Protein AF-X1DSC5-F1 (afdb_monomer)

pLDDT: mean 86.32, std 10.8, range [42.69, 97.5]

Structure (mmCIF, N/CA/C/O backbone):
data_AF-X1DSC5-F1
#
_entry.id   AF-X1DSC5-F1
#
loop_
_atom_site.group_PDB
_atom_site.id
_atom_site.type_symbol
_atom_site.label_atom_id
_atom_site.label_alt_id
_atom_site.label_comp_id
_atom_site.label_asym_id
_atom_site.label_entity_id
_atom_site.label_seq_id
_atom_site.pdbx_PDB_ins_code
_atom_site.Cartn_x
_atom_site.Cartn_y
_atom_site.Cartn_z
_atom_site.occupancy
_atom_site.B_iso_or_equiv
_atom_site.auth_seq_id
_atom_site.auth_comp_id
_atom_site.auth_asym_id
_atom_site.auth_atom_id
_atom_site.pdbx_PDB_model_num
ATOM 1 N N . MET A 1 1 ? 1.543 -7.443 17.596 1.00 45.59 1 MET A N 1
ATOM 2 C CA . MET A 1 1 ? 0.801 -8.147 16.524 1.00 45.59 1 MET A CA 1
ATOM 3 C C . MET A 1 1 ? 0.703 -7.159 15.361 1.00 45.59 1 MET A C 1
ATOM 5 O O . MET A 1 1 ? 0.330 -6.028 15.643 1.00 45.59 1 MET A O 1
ATOM 9 N N . PHE A 1 2 ? 1.184 -7.503 14.155 1.00 55.00 2 PHE A N 1
ATOM 10 C CA . PHE A 1 2 ? 1.630 -6.617 13.044 1.00 55.00 2 PHE A CA 1
ATOM 11 C C . PHE A 1 2 ? 3.029 -5.975 13.064 1.00 55.00 2 PHE A C 1
ATOM 13 O O . PHE A 1 2 ? 3.347 -5.165 12.194 1.00 55.00 2 PHE A O 1
ATOM 20 N N . HIS A 1 3 ? 3.925 -6.372 13.970 1.00 60.03 3 HIS A N 1
ATOM 21 C CA . HIS A 1 3 ? 5.344 -5.978 13.871 1.00 60.03 3 HIS A CA 1
ATOM 22 C C . HIS A 1 3 ? 6.177 -7.006 13.078 1.00 60.03 3 HIS A C 1
ATOM 24 O O . HIS A 1 3 ? 7.040 -6.619 12.291 1.00 60.03 3 HIS A O 1
ATOM 30 N N . ASP A 1 4 ? 5.842 -8.301 13.181 1.00 65.94 4 ASP A N 1
ATOM 31 C CA . ASP A 1 4 ? 6.612 -9.402 12.573 1.00 65.94 4 ASP A CA 1
ATOM 32 C C . ASP A 1 4 ? 5.805 -10.358 11.675 1.00 65.94 4 ASP A C 1
ATOM 34 O O . ASP A 1 4 ? 6.387 -11.077 10.857 1.00 65.94 4 ASP A O 1
ATOM 38 N N . ASP A 1 5 ? 4.475 -10.341 11.765 1.00 73.75 5 ASP A N 1
ATOM 39 C CA . ASP A 1 5 ? 3.559 -11.305 11.131 1.00 73.75 5 ASP A CA 1
ATOM 40 C C . ASP A 1 5 ? 3.072 -10.878 9.727 1.00 73.75 5 ASP A C 1
ATOM 42 O O . ASP A 1 5 ? 2.235 -11.557 9.129 1.00 73.75 5 ASP A O 1
ATOM 46 N N . TYR A 1 6 ? 3.634 -9.810 9.143 1.00 78.50 6 TYR A N 1
ATOM 47 C CA . TYR A 1 6 ? 3.282 -9.317 7.800 1.00 78.50 6 TYR A CA 1
ATOM 48 C C . TYR A 1 6 ? 3.227 -10.410 6.737 1.00 78.50 6 TYR A C 1
ATOM 50 O O . TYR A 1 6 ? 2.324 -10.437 5.899 1.00 78.50 6 TYR A O 1
ATOM 58 N N . SER A 1 7 ? 4.196 -11.325 6.773 1.00 80.12 7 SER A N 1
ATOM 59 C CA . SER A 1 7 ? 4.267 -12.445 5.836 1.00 80.12 7 SER A CA 1
ATOM 60 C C . SER A 1 7 ? 3.033 -13.348 5.917 1.00 80.12 7 SER A C 1
ATOM 62 O O . SER A 1 7 ? 2.615 -13.869 4.885 1.00 80.12 7 SER A O 1
ATOM 64 N N . ALA A 1 8 ? 2.450 -13.508 7.109 1.00 86.00 8 ALA A N 1
ATOM 65 C CA . ALA A 1 8 ? 1.248 -14.301 7.356 1.00 86.00 8 ALA A CA 1
ATOM 66 C C . ALA A 1 8 ? -0.042 -13.512 7.074 1.00 86.00 8 ALA A C 1
ATOM 68 O O . ALA A 1 8 ? -0.991 -14.063 6.516 1.00 86.00 8 ALA A O 1
ATOM 69 N N . ALA A 1 9 ? -0.065 -12.209 7.373 1.00 88.00 9 ALA A N 1
ATOM 70 C CA . ALA A 1 9 ? -1.213 -11.340 7.100 1.00 88.00 9 ALA A CA 1
ATOM 71 C C . ALA A 1 9 ? -1.425 -11.081 5.594 1.00 88.00 9 ALA A C 1
ATOM 73 O O . ALA A 1 9 ? -2.556 -10.963 5.118 1.00 88.00 9 ALA A O 1
ATOM 74 N N . ARG A 1 10 ? -0.345 -11.029 4.807 1.00 88.88 10 ARG A N 1
ATOM 75 C CA . ARG A 1 10 ? -0.395 -10.732 3.366 1.00 88.88 10 ARG A CA 1
ATOM 76 C C . ARG A 1 10 ? -1.236 -11.732 2.545 1.00 88.88 10 ARG A C 1
ATOM 78 O O . ARG A 1 10 ? -2.078 -11.273 1.773 1.00 88.88 10 ARG A O 1
ATOM 85 N N . PRO A 1 11 ? -1.079 -13.067 2.674 1.00 89.75 11 PRO A N 1
ATOM 86 C CA . PRO A 1 11 ? -1.954 -14.030 1.999 1.00 89.75 11 PRO A CA 1
ATOM 87 C C . PRO A 1 11 ? -3.441 -13.854 2.325 1.00 89.75 11 PRO A C 1
ATOM 89 O O . PRO A 1 11 ? -4.284 -14.074 1.456 1.00 89.75 11 PRO A O 1
ATOM 92 N N . ILE A 1 12 ? -3.767 -13.446 3.556 1.00 93.25 12 ILE A N 1
ATOM 93 C CA . ILE A 1 12 ? -5.146 -13.161 3.972 1.00 93.25 12 ILE A CA 1
ATOM 94 C C . ILE A 1 12 ? -5.655 -11.932 3.216 1.00 93.25 12 ILE A C 1
ATOM 96 O O . ILE A 1 12 ? -6.690 -12.015 2.554 1.00 93.25 12 ILE A O 1
ATOM 100 N N . ALA A 1 13 ? -4.883 -10.840 3.212 1.00 93.50 13 ALA A N 1
ATOM 101 C CA . ALA A 1 13 ? -5.219 -9.627 2.468 1.00 93.50 13 ALA A CA 1
ATOM 102 C C . ALA A 1 13 ? -5.481 -9.916 0.980 1.00 93.50 13 ALA A C 1
ATOM 104 O O . ALA A 1 13 ? -6.468 -9.441 0.430 1.00 93.50 13 ALA A O 1
ATOM 105 N N . TYR A 1 14 ? -4.674 -10.762 0.332 1.00 91.19 14 TYR A N 1
ATOM 106 C CA . TYR A 1 14 ? -4.896 -11.147 -1.069 1.00 91.19 14 TYR A CA 1
ATOM 107 C C . TYR A 1 14 ? -6.214 -11.866 -1.303 1.00 91.19 14 TYR A C 1
ATOM 109 O O . TYR A 1 14 ? -6.918 -11.551 -2.263 1.00 91.19 14 TYR A O 1
ATOM 117 N N . LYS A 1 15 ? -6.552 -12.831 -0.442 1.00 93.88 15 LYS A N 1
ATOM 118 C CA . LYS A 1 15 ? -7.815 -13.569 -0.549 1.00 93.88 15 LYS A CA 1
ATOM 119 C C . LYS A 1 15 ? -9.001 -12.621 -0.397 1.00 93.88 15 LYS A C 1
ATOM 121 O O . LYS A 1 15 ? -9.942 -12.709 -1.180 1.00 93.88 15 LYS A O 1
ATOM 126 N N . LEU A 1 16 ? -8.934 -11.705 0.567 1.00 96.25 16 LEU A N 1
ATOM 127 C CA . LEU A 1 16 ? -9.982 -10.715 0.813 1.00 96.25 16 LEU A CA 1
ATOM 128 C C . LEU A 1 16 ? -10.120 -9.729 -0.354 1.00 96.25 16 LEU A C 1
ATOM 130 O O . LEU A 1 16 ? -11.226 -9.529 -0.844 1.00 96.25 16 LEU A O 1
ATOM 134 N N . LEU A 1 17 ? -9.011 -9.182 -0.857 1.00 95.50 17 LEU A N 1
ATOM 135 C CA . LEU A 1 17 ? -9.014 -8.260 -1.998 1.00 95.50 17 LEU A CA 1
ATOM 136 C C . LEU A 1 17 ? -9.519 -8.936 -3.282 1.00 95.50 17 LEU A C 1
ATOM 138 O O . LEU A 1 17 ? -10.318 -8.357 -4.013 1.00 95.50 17 LEU A O 1
ATOM 142 N N . THR A 1 18 ? -9.129 -10.189 -3.530 1.00 94.19 18 THR A N 1
ATOM 143 C CA . THR A 1 18 ? -9.629 -10.964 -4.680 1.00 94.19 18 THR A CA 1
ATOM 144 C C . THR A 1 18 ? -11.140 -11.178 -4.580 1.00 94.19 18 THR A C 1
ATOM 146 O O . THR A 1 18 ? -11.852 -10.934 -5.549 1.00 94.19 18 THR A O 1
ATOM 149 N N . LYS A 1 19 ? -11.651 -11.560 -3.399 1.00 96.12 19 LYS A N 1
ATOM 150 C CA . LYS A 1 19 ? -13.101 -11.669 -3.147 1.00 96.12 19 LYS A CA 1
ATOM 151 C C . LYS A 1 19 ? -13.828 -10.335 -3.316 1.00 96.12 19 LYS A C 1
ATOM 153 O O . LYS A 1 19 ? -14.979 -10.324 -3.730 1.00 96.12 19 LYS A O 1
ATOM 158 N N . ALA A 1 20 ? -13.155 -9.228 -3.010 1.00 96.50 20 ALA A N 1
ATOM 159 C CA . ALA A 1 20 ? -13.682 -7.883 -3.191 1.00 96.50 20 ALA A CA 1
ATOM 160 C C . ALA A 1 20 ? -13.606 -7.383 -4.645 1.00 96.50 20 ALA A C 1
ATOM 162 O O . ALA A 1 20 ? -13.965 -6.240 -4.889 1.00 96.50 20 ALA A O 1
ATOM 163 N N . GLY A 1 21 ? -13.135 -8.185 -5.608 1.00 95.62 21 GLY A N 1
ATOM 164 C CA . GLY A 1 21 ? -13.127 -7.818 -7.030 1.00 95.62 21 GLY A CA 1
ATOM 165 C C . GLY A 1 21 ? -11.836 -7.165 -7.540 1.00 95.62 21 GLY A C 1
ATOM 166 O O . GLY A 1 21 ? -11.812 -6.632 -8.652 1.00 95.62 21 GLY A O 1
ATOM 167 N N . THR A 1 22 ? -10.736 -7.204 -6.776 1.00 95.12 22 THR A N 1
ATOM 168 C CA . THR A 1 22 ? -9.427 -6.760 -7.294 1.00 95.12 22 THR A CA 1
ATOM 169 C C . THR A 1 22 ? -8.831 -7.782 -8.262 1.00 95.12 22 THR A C 1
ATOM 171 O O . THR A 1 22 ? -8.824 -8.979 -7.974 1.00 95.12 22 THR A O 1
ATOM 174 N N . LEU A 1 23 ? -8.236 -7.307 -9.356 1.00 95.44 23 LEU A N 1
ATOM 175 C CA . LEU A 1 23 ? -7.501 -8.128 -10.327 1.00 95.44 23 LEU A CA 1
ATOM 176 C C . LEU A 1 23 ? -6.007 -8.229 -9.993 1.00 95.44 23 LEU A C 1
ATOM 178 O O . LEU A 1 23 ? -5.344 -9.215 -10.324 1.00 95.44 23 LEU A O 1
ATOM 182 N N . GLY A 1 24 ? -5.452 -7.200 -9.356 1.00 94.50 24 GLY A N 1
ATOM 183 C CA . GLY A 1 24 ? -4.048 -7.138 -8.968 1.00 94.50 24 GLY A CA 1
ATOM 184 C C . GLY A 1 24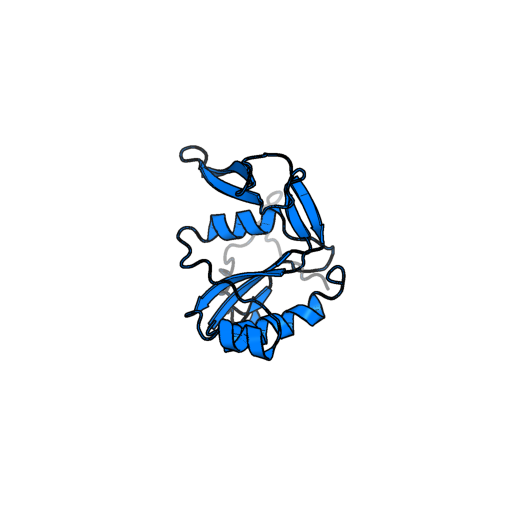 ? -3.549 -5.709 -8.830 1.00 94.50 24 GLY A C 1
ATOM 185 O O . GLY A 1 24 ? -4.199 -4.760 -9.259 1.00 94.50 24 GLY A O 1
ATOM 186 N N . GLY A 1 25 ? -2.384 -5.562 -8.217 1.00 94.31 25 GLY A N 1
ATOM 187 C CA . GLY A 1 25 ? -1.795 -4.259 -7.949 1.00 94.31 25 GLY A CA 1
ATOM 188 C C . GLY A 1 25 ? -0.673 -4.351 -6.935 1.00 94.31 25 GLY A C 1
ATOM 189 O O . GLY A 1 25 ? -0.038 -5.401 -6.790 1.00 94.31 25 GLY A O 1
ATOM 190 N N . LEU A 1 26 ? -0.462 -3.247 -6.230 1.00 94.31 26 LEU A N 1
ATOM 191 C CA . LEU A 1 26 ? 0.514 -3.108 -5.161 1.00 94.31 26 LEU A CA 1
ATOM 192 C C . LEU A 1 26 ? -0.185 -3.092 -3.799 1.00 94.31 26 LEU A C 1
ATOM 194 O O . LEU A 1 26 ? -1.201 -2.424 -3.605 1.00 94.31 26 LEU A O 1
ATOM 198 N N . LEU A 1 27 ? 0.375 -3.849 -2.860 1.00 93.62 27 LEU A N 1
ATOM 199 C CA . LEU A 1 27 ? -0.039 -3.887 -1.464 1.00 93.62 27 LEU A CA 1
ATOM 200 C C . LEU A 1 27 ? 1.076 -3.287 -0.603 1.00 93.62 27 LEU A C 1
ATOM 202 O O . LEU A 1 27 ? 2.221 -3.738 -0.703 1.00 93.62 27 LEU A O 1
ATOM 206 N N . ILE A 1 28 ? 0.745 -2.296 0.230 1.00 93.12 28 ILE A N 1
ATOM 207 C CA . ILE A 1 28 ? 1.696 -1.590 1.100 1.00 93.12 28 ILE A CA 1
ATOM 208 C C . ILE A 1 28 ? 1.246 -1.725 2.568 1.00 93.12 28 ILE A C 1
ATOM 210 O O . ILE A 1 28 ? 0.204 -1.175 2.942 1.00 93.12 28 ILE A O 1
ATOM 214 N N . PRO A 1 29 ? 2.003 -2.445 3.411 1.00 90.75 29 PRO A N 1
ATOM 215 C CA . PRO A 1 29 ? 1.728 -2.591 4.830 1.00 90.75 29 PRO A CA 1
ATOM 216 C C . PRO A 1 29 ? 2.052 -1.325 5.623 1.00 90.75 29 PRO A C 1
ATOM 218 O O . PRO A 1 29 ? 3.105 -0.716 5.440 1.00 90.75 29 PRO A O 1
ATOM 221 N N . HIS A 1 30 ? 1.174 -0.991 6.563 1.00 90.00 30 HIS A N 1
ATOM 222 C CA . HIS A 1 30 ? 1.349 0.114 7.497 1.00 90.00 30 HIS A CA 1
ATOM 223 C C . HIS A 1 30 ? 1.083 -0.392 8.923 1.00 90.00 30 HIS A C 1
ATOM 225 O O . HIS A 1 30 ? -0.041 -0.817 9.202 1.00 90.00 30 HIS A O 1
ATOM 231 N N . PRO A 1 31 ? 2.081 -0.375 9.830 1.00 87.94 31 PRO A N 1
ATOM 232 C CA . PRO A 1 31 ? 1.909 -0.880 11.198 1.00 87.94 31 PRO A CA 1
ATOM 233 C C . PRO A 1 31 ? 1.126 0.081 12.097 1.00 87.94 31 PRO A C 1
ATOM 235 O O . PRO A 1 31 ? 0.490 -0.339 13.066 1.00 87.94 31 PRO A O 1
ATOM 238 N N . TRP A 1 32 ? 1.194 1.375 11.785 1.00 89.00 32 TRP A N 1
ATOM 239 C CA . TRP A 1 32 ? 0.708 2.454 12.634 1.00 89.00 32 TRP A CA 1
ATOM 240 C C . TRP A 1 32 ? -0.325 3.314 11.921 1.00 89.00 32 TRP A C 1
ATOM 242 O O . TRP A 1 32 ? -0.357 3.393 10.693 1.00 89.00 32 TRP A O 1
ATOM 252 N N . ARG A 1 33 ? -1.139 4.000 12.718 1.00 89.19 33 ARG A N 1
ATOM 253 C CA . ARG A 1 33 ? -2.057 5.054 12.279 1.00 89.19 33 ARG A CA 1
ATOM 254 C C . ARG A 1 33 ? -1.703 6.355 12.973 1.00 89.19 33 ARG A C 1
ATOM 256 O O . ARG A 1 33 ? -1.221 6.348 14.105 1.00 89.19 33 ARG A O 1
ATOM 263 N N . GLN A 1 34 ? -1.963 7.459 12.289 1.00 90.75 34 GLN A N 1
ATOM 264 C CA . GLN A 1 34 ? -1.901 8.785 12.888 1.00 90.75 34 GLN A CA 1
ATOM 265 C C . GLN A 1 34 ? -3.254 9.107 13.509 1.00 90.75 34 GLN A C 1
ATOM 267 O O . GLN A 1 34 ? -4.277 8.993 12.838 1.00 90.75 34 GLN A O 1
ATOM 272 N N . LYS A 1 35 ? -3.243 9.517 14.775 1.00 93.94 35 LYS A N 1
ATOM 273 C CA . LYS A 1 35 ? -4.422 9.995 15.500 1.00 93.94 35 LYS A CA 1
ATOM 274 C C . LYS A 1 35 ? -4.156 11.353 16.118 1.00 93.94 35 LYS A C 1
ATOM 276 O O . LYS A 1 35 ? -3.013 11.666 16.452 1.00 93.94 35 LYS A O 1
ATOM 281 N N . CYS A 1 36 ? -5.200 12.157 16.271 1.00 95.94 36 CYS A N 1
ATOM 282 C CA . CYS A 1 36 ? -5.097 13.435 16.957 1.00 95.94 36 CYS A CA 1
ATOM 283 C C . CYS A 1 36 ? -4.690 13.239 18.420 1.00 95.94 36 CYS A C 1
ATOM 285 O O . CYS A 1 36 ? -5.212 12.366 19.110 1.00 95.94 36 CYS A O 1
ATOM 287 N N . VAL A 1 37 ? -3.775 14.078 18.907 1.00 96.69 37 VAL A N 1
ATOM 288 C CA . VAL A 1 37 ? -3.389 14.071 20.328 1.00 96.69 37 VAL A CA 1
ATOM 289 C C . VAL A 1 37 ? -4.546 14.525 21.221 1.00 96.69 37 VAL A C 1
ATOM 291 O O . VAL A 1 37 ? -4.685 14.015 22.326 1.00 96.69 37 VAL A O 1
ATOM 294 N N . LEU A 1 38 ? -5.373 15.458 20.737 1.00 96.31 38 LEU A N 1
ATOM 295 C CA . LEU A 1 38 ? -6.393 16.128 21.545 1.00 96.31 38 LEU A CA 1
ATOM 296 C C . LEU A 1 38 ? -7.715 15.359 21.631 1.00 96.31 38 LEU A C 1
ATOM 298 O O . LEU A 1 38 ? -8.330 15.348 22.689 1.00 96.31 38 LEU A O 1
ATOM 302 N N . CYS A 1 39 ? -8.165 14.747 20.530 1.00 95.75 39 CYS A N 1
ATOM 303 C CA . CYS A 1 39 ? -9.486 14.108 20.463 1.00 95.75 39 CYS A CA 1
ATOM 304 C C . CYS A 1 39 ? -9.484 12.692 19.874 1.00 95.75 39 CYS A C 1
ATOM 306 O O . CYS A 1 39 ? -10.553 12.142 19.639 1.00 95.75 39 CYS A O 1
ATOM 308 N N . ASP A 1 40 ? -8.316 12.110 19.576 1.00 95.38 40 ASP A N 1
ATOM 309 C CA . ASP A 1 40 ? -8.205 10.788 18.933 1.00 95.38 40 ASP A CA 1
ATOM 310 C C . ASP A 1 40 ? -8.880 10.646 17.548 1.00 95.38 40 ASP A C 1
ATOM 312 O O . ASP A 1 40 ? -8.960 9.547 16.980 1.00 95.38 40 ASP A O 1
ATOM 316 N N . GLY A 1 41 ? -9.276 11.775 16.955 1.00 94.25 41 GLY A N 1
ATOM 317 C CA . GLY A 1 41 ? -9.782 11.877 15.592 1.00 94.25 41 GLY A CA 1
ATOM 318 C C . GLY A 1 41 ? -8.765 11.467 14.529 1.00 94.25 41 GLY A C 1
ATOM 319 O O . GLY A 1 41 ? -7.551 11.404 14.777 1.00 94.25 41 GLY A O 1
ATOM 320 N N . ASP A 1 42 ? -9.259 11.174 13.328 1.00 92.00 42 ASP A N 1
ATOM 321 C CA . ASP A 1 42 ? -8.415 10.807 12.191 1.00 92.00 42 ASP A CA 1
ATOM 322 C C . ASP A 1 42 ? -7.615 12.013 11.678 1.00 92.00 42 ASP A C 1
ATOM 324 O O . ASP A 1 42 ? -8.097 13.147 11.627 1.00 92.00 42 ASP A O 1
ATOM 328 N N . ILE A 1 43 ? -6.350 11.762 11.329 1.00 91.25 43 ILE A N 1
ATOM 329 C CA . ILE A 1 43 ? -5.459 12.760 10.737 1.00 91.25 43 ILE A CA 1
ATOM 330 C C . ILE A 1 43 ? -5.488 12.600 9.225 1.00 91.25 43 ILE A C 1
ATOM 332 O O . ILE A 1 43 ? -5.091 11.560 8.695 1.00 91.25 43 ILE A O 1
ATOM 336 N N . VAL A 1 44 ? -5.878 13.664 8.533 1.00 85.75 44 VAL A N 1
ATOM 337 C CA . VAL A 1 44 ? -5.760 13.755 7.082 1.00 85.75 44 VAL A CA 1
ATOM 338 C C . VAL A 1 44 ? -4.524 14.531 6.694 1.00 85.75 44 VAL A C 1
ATOM 340 O O . VAL A 1 44 ? -4.192 15.559 7.280 1.00 85.75 44 VAL A O 1
ATOM 343 N N . GLY A 1 45 ? -3.829 14.025 5.680 1.00 81.12 45 GLY A N 1
ATOM 344 C CA . GLY A 1 45 ? -2.712 14.703 5.045 1.00 81.12 45 GLY A CA 1
ATOM 345 C C . GLY A 1 45 ? -2.982 14.891 3.564 1.00 81.12 45 GLY A C 1
ATOM 346 O O . GLY A 1 45 ? -3.412 13.959 2.889 1.00 81.12 45 GLY A O 1
ATOM 347 N N . SER A 1 46 ? -2.674 16.077 3.046 1.00 72.81 46 SER A N 1
ATOM 348 C CA . SER A 1 46 ? -2.641 16.316 1.603 1.00 72.81 46 SER A CA 1
ATOM 349 C C . SER A 1 46 ? -1.206 16.485 1.112 1.00 72.81 46 SER A C 1
ATOM 351 O O . SER A 1 46 ? -0.329 17.023 1.798 1.00 72.81 46 SER A O 1
ATOM 353 N N . TRP A 1 47 ? -0.962 16.006 -0.100 1.00 75.88 47 TRP A N 1
ATOM 354 C CA . TRP A 1 47 ? 0.289 16.185 -0.822 1.00 75.88 47 TRP A CA 1
ATOM 355 C C . TRP A 1 47 ? -0.015 16.785 -2.196 1.00 75.88 47 TRP A C 1
ATOM 357 O O . TRP A 1 47 ? -1.125 16.657 -2.714 1.00 75.88 47 TRP A O 1
ATOM 367 N N . ARG A 1 48 ? 0.969 17.463 -2.782 1.00 73.88 48 ARG A N 1
ATOM 368 C CA . ARG A 1 48 ? 0.912 17.983 -4.152 1.00 73.88 48 ARG A CA 1
ATOM 369 C C . ARG A 1 48 ? 2.250 17.763 -4.842 1.00 73.88 48 ARG A C 1
ATOM 371 O O . ARG A 1 48 ? 3.273 17.601 -4.181 1.00 73.88 48 ARG A O 1
ATOM 378 N N . VAL A 1 49 ? 2.248 17.787 -6.166 1.00 74.38 49 VAL A N 1
ATOM 379 C CA . VAL A 1 49 ? 3.484 17.953 -6.935 1.00 74.38 49 VAL A CA 1
ATOM 380 C C . VAL A 1 49 ? 3.666 19.444 -7.151 1.00 74.38 49 VAL A C 1
ATOM 382 O O . VAL A 1 49 ? 2.757 20.113 -7.639 1.00 74.38 49 VAL A O 1
ATOM 385 N N . ASP A 1 50 ? 4.810 19.968 -6.737 1.00 79.19 50 ASP A N 1
ATOM 386 C CA . ASP A 1 50 ? 5.180 21.345 -7.016 1.00 79.19 50 ASP A CA 1
ATOM 387 C C . ASP A 1 50 ? 5.310 21.554 -8.533 1.00 79.19 50 ASP A C 1
ATOM 389 O O . ASP A 1 50 ? 5.941 20.757 -9.232 1.00 79.19 50 ASP A O 1
ATOM 393 N N . ALA A 1 51 ? 4.656 22.590 -9.060 1.00 80.19 51 ALA A N 1
ATOM 394 C CA . ALA A 1 51 ? 4.509 22.761 -10.503 1.00 80.19 51 ALA A CA 1
ATOM 395 C C . ALA A 1 51 ? 5.839 23.087 -11.199 1.00 80.19 51 ALA A C 1
ATOM 397 O O . ALA A 1 51 ? 6.025 22.690 -12.353 1.00 80.19 51 ALA A O 1
ATOM 398 N N . GLU A 1 52 ? 6.752 23.756 -10.498 1.00 86.88 52 GLU A N 1
ATOM 399 C CA . GLU A 1 52 ? 8.034 24.221 -11.022 1.00 86.88 52 GLU A CA 1
ATOM 400 C C . GLU A 1 52 ? 9.124 23.166 -10.814 1.00 86.88 52 GLU A C 1
ATOM 402 O O . GLU A 1 52 ? 9.703 22.656 -11.771 1.00 86.88 52 GLU A O 1
ATOM 407 N N . THR A 1 53 ? 9.335 22.747 -9.568 1.00 87.94 53 THR A N 1
ATOM 408 C CA . THR A 1 53 ? 10.405 21.812 -9.188 1.00 87.94 53 THR A CA 1
ATOM 409 C C . THR A 1 53 ? 10.068 20.349 -9.470 1.00 87.94 53 THR A C 1
ATOM 411 O O . THR A 1 53 ? 10.944 19.489 -9.364 1.00 87.94 53 THR A O 1
ATOM 414 N N . LYS A 1 54 ? 8.798 20.038 -9.772 1.00 81.69 54 LYS A N 1
ATOM 415 C CA . LYS A 1 54 ? 8.264 18.670 -9.926 1.00 81.69 54 LYS A CA 1
ATOM 416 C C . LYS A 1 54 ? 8.469 17.776 -8.697 1.00 81.69 54 LYS A C 1
ATOM 418 O O . LYS A 1 54 ? 8.320 16.558 -8.785 1.00 81.69 54 LYS A O 1
ATOM 423 N N . LYS A 1 55 ? 8.783 18.356 -7.534 1.00 80.19 55 LYS A N 1
ATOM 424 C CA . LYS A 1 55 ? 8.969 17.619 -6.279 1.00 80.19 55 LYS A CA 1
ATOM 425 C C . LYS A 1 55 ? 7.633 17.389 -5.580 1.00 80.19 55 LYS A C 1
ATOM 427 O O . LYS A 1 55 ? 6.762 18.258 -5.565 1.00 80.19 55 LYS A O 1
ATOM 432 N N . PHE A 1 56 ? 7.485 16.228 -4.946 1.00 73.12 56 PHE A N 1
ATOM 433 C CA . PHE A 1 56 ? 6.370 15.984 -4.036 1.00 73.12 56 PHE A CA 1
ATOM 434 C C . PHE A 1 56 ? 6.531 16.855 -2.790 1.00 73.12 56 PHE A C 1
ATOM 436 O O . PHE A 1 56 ? 7.550 16.793 -2.104 1.00 73.12 56 PHE A O 1
ATOM 443 N N . THR A 1 57 ? 5.521 17.669 -2.500 1.00 73.19 57 THR A N 1
ATOM 444 C CA . THR A 1 57 ? 5.466 18.524 -1.315 1.00 73.19 57 THR A CA 1
ATOM 445 C C . THR A 1 57 ? 4.257 18.151 -0.474 1.00 73.19 57 THR A C 1
ATOM 447 O O . THR A 1 57 ? 3.130 18.030 -0.961 1.00 73.19 57 THR A O 1
ATOM 450 N N . GLN A 1 58 ? 4.494 17.943 0.816 1.00 69.62 58 GLN A N 1
ATOM 451 C CA . GLN A 1 58 ? 3.420 17.800 1.786 1.00 69.62 58 GLN A CA 1
ATOM 452 C C . GLN A 1 58 ? 2.850 19.183 2.082 1.00 69.62 58 GLN A C 1
ATOM 454 O O . GLN A 1 58 ? 3.611 20.096 2.389 1.00 69.62 58 GLN A O 1
ATOM 459 N N . LYS A 1 59 ? 1.530 19.348 1.957 1.00 69.75 59 LYS A N 1
ATOM 460 C CA . LYS A 1 59 ? 0.901 20.655 2.151 1.00 69.75 59 LYS A CA 1
ATOM 461 C C . LYS A 1 59 ? 0.604 20.861 3.631 1.00 69.75 59 LYS A C 1
ATOM 463 O O . LYS A 1 59 ? 1.270 21.660 4.274 1.00 69.75 59 LYS A O 1
ATOM 468 N N . GLU A 1 60 ? -0.333 20.088 4.178 1.00 81.75 60 GLU A N 1
ATOM 469 C CA . GLU A 1 60 ? -0.729 20.165 5.587 1.00 81.75 60 GLU A CA 1
ATOM 470 C C . GLU A 1 60 ? -1.264 18.820 6.092 1.00 81.75 60 GLU A C 1
ATOM 472 O O . GLU A 1 60 ? -1.801 18.023 5.313 1.00 81.75 60 GLU A O 1
ATOM 477 N N . ARG A 1 61 ? -1.110 18.587 7.401 1.00 86.44 61 ARG A N 1
ATOM 478 C CA . ARG A 1 61 ? -1.794 17.528 8.151 1.00 86.44 61 ARG A CA 1
ATOM 479 C C . ARG A 1 61 ? -2.610 18.146 9.273 1.00 86.44 61 ARG A C 1
ATOM 481 O O . ARG A 1 61 ? -2.093 19.013 9.976 1.00 86.44 61 ARG A O 1
ATOM 488 N N . TYR A 1 62 ? -3.838 17.684 9.449 1.00 91.94 62 TYR A N 1
ATOM 489 C CA . TYR A 1 62 ? -4.723 18.141 10.515 1.00 91.94 62 TYR A CA 1
ATOM 490 C C . TYR A 1 62 ? -5.734 17.054 10.882 1.00 91.94 62 TYR A C 1
ATOM 492 O O . TYR A 1 62 ? -5.973 16.123 10.113 1.00 91.94 62 TYR A O 1
ATOM 500 N N . CYS A 1 63 ? -6.301 17.163 12.078 1.00 93.94 63 CYS A N 1
ATOM 501 C CA . CYS A 1 63 ? -7.412 16.331 12.516 1.00 93.94 63 CYS A CA 1
ATOM 502 C C . CYS A 1 63 ? -8.713 16.757 11.834 1.00 93.94 63 CYS A C 1
ATOM 504 O O . CYS A 1 63 ? -9.045 17.941 11.883 1.00 93.94 63 CYS A O 1
ATOM 506 N N . GLU A 1 64 ? -9.453 15.807 11.256 1.00 92.19 64 GLU A N 1
ATOM 507 C CA . GLU A 1 64 ? -10.756 16.085 10.628 1.00 92.19 64 GLU A CA 1
ATOM 508 C C . GLU A 1 64 ? -11.776 16.669 11.619 1.00 92.19 64 GLU A C 1
ATOM 510 O O . GLU A 1 64 ? -12.574 17.517 11.233 1.00 92.19 64 GLU A O 1
ATOM 515 N N . ASP A 1 65 ? -11.706 16.280 12.895 1.00 94.25 65 ASP A N 1
ATOM 516 C CA . ASP A 1 65 ? -12.719 16.645 13.893 1.00 94.25 65 ASP A CA 1
ATOM 517 C C . ASP A 1 65 ? -12.463 18.005 14.560 1.00 94.25 65 ASP A C 1
ATOM 519 O O . ASP A 1 65 ? -13.399 18.754 14.829 1.00 94.25 65 ASP A O 1
ATOM 523 N N . CYS A 1 66 ? -11.201 18.340 14.862 1.00 95.00 66 CYS A N 1
ATOM 524 C CA . CYS A 1 66 ? -10.861 19.548 15.634 1.00 95.00 66 CYS A CA 1
ATOM 525 C C . CYS A 1 66 ? -9.832 20.474 14.969 1.00 95.00 66 CYS A C 1
ATOM 527 O O . CYS A 1 66 ? -9.451 21.489 15.551 1.00 95.00 66 CYS A O 1
ATOM 529 N N . GLY A 1 67 ? -9.318 20.121 13.787 1.00 93.44 67 GLY A N 1
ATOM 530 C CA . GLY A 1 67 ? -8.333 20.922 13.051 1.00 93.44 67 GLY A CA 1
ATOM 531 C C . GLY A 1 67 ? -6.919 20.945 13.649 1.00 93.44 67 GLY A C 1
ATOM 532 O O . GLY A 1 67 ? -6.022 21.565 13.078 1.00 93.44 67 GLY A O 1
ATOM 533 N N . SER A 1 68 ? -6.675 20.262 14.774 1.00 94.12 68 SER A N 1
ATOM 534 C CA . SER A 1 68 ? -5.347 20.215 15.396 1.00 94.12 68 SER A CA 1
ATOM 535 C C . SER A 1 68 ? -4.300 19.608 14.463 1.00 94.12 68 SER A C 1
ATOM 537 O O . SER A 1 68 ? -4.537 18.588 13.816 1.00 94.12 68 SER A O 1
ATOM 539 N N . LYS A 1 69 ? -3.105 20.207 14.443 1.00 92.62 69 LYS A N 1
ATOM 540 C CA . LYS A 1 69 ? -1.935 19.711 13.697 1.00 92.62 69 LYS A CA 1
ATOM 541 C C . LYS A 1 69 ? -1.075 18.736 14.513 1.00 92.62 69 LYS A C 1
ATOM 543 O O . LYS A 1 69 ? -0.098 18.196 13.998 1.00 92.62 69 LYS A O 1
ATOM 548 N N . GLN A 1 70 ? -1.419 18.508 15.782 1.00 93.00 70 GLN A N 1
ATOM 549 C CA . GLN A 1 70 ? -0.700 17.585 16.656 1.00 93.00 70 GLN A CA 1
ATOM 550 C C . GLN A 1 70 ? -1.230 16.163 16.480 1.00 93.00 70 GLN A C 1
ATOM 552 O O . GLN A 1 70 ? -2.425 15.903 16.650 1.00 93.00 70 GLN A O 1
ATOM 557 N N . PHE A 1 71 ? -0.327 15.229 16.188 1.00 93.38 71 PHE A N 1
ATOM 558 C CA . PHE A 1 71 ? -0.667 13.824 16.011 1.00 93.38 71 PHE A CA 1
ATOM 559 C C . PHE A 1 71 ? 0.253 12.906 16.814 1.00 93.38 71 PHE A C 1
ATOM 561 O O . PHE A 1 71 ? 1.423 13.207 17.046 1.00 93.38 71 PHE A O 1
ATOM 568 N N . LYS A 1 72 ? -0.296 11.756 17.201 1.00 94.06 72 LYS A N 1
ATOM 569 C CA . LYS A 1 72 ? 0.413 10.624 17.795 1.00 94.06 72 LYS A CA 1
ATOM 570 C C . LYS A 1 72 ? 0.316 9.416 16.869 1.00 94.06 72 LYS A C 1
ATOM 572 O O . LYS A 1 72 ? -0.672 9.239 16.153 1.00 94.06 72 LYS A O 1
ATOM 577 N N . TRP A 1 73 ? 1.353 8.588 16.888 1.00 91.69 73 TRP A N 1
ATOM 578 C CA . TRP A 1 73 ? 1.348 7.297 16.211 1.00 91.69 73 TRP A CA 1
ATOM 579 C C . TRP A 1 73 ? 0.821 6.235 17.163 1.00 91.69 73 TRP A C 1
ATOM 581 O O . TRP A 1 73 ? 1.378 6.047 18.242 1.00 91.69 73 TRP A O 1
ATOM 591 N N . ILE A 1 74 ? -0.226 5.527 16.753 1.00 91.81 74 ILE A N 1
ATOM 592 C CA . ILE A 1 74 ? -0.766 4.391 17.504 1.00 91.81 74 ILE A CA 1
ATOM 593 C C . ILE A 1 74 ? -0.626 3.102 16.691 1.00 91.81 74 ILE A C 1
ATOM 595 O O . ILE A 1 74 ? -0.679 3.157 15.456 1.00 91.81 74 ILE A O 1
ATOM 599 N N . PRO A 1 75 ? -0.460 1.933 17.336 1.00 90.50 75 PRO A N 1
ATOM 600 C CA . PRO A 1 75 ? -0.604 0.651 16.657 1.00 90.50 75 PRO A CA 1
ATOM 601 C C . PRO A 1 75 ? -1.972 0.583 15.977 1.00 90.50 75 PRO A C 1
ATOM 603 O O . PRO A 1 75 ? -3.003 0.835 16.596 1.00 90.50 75 PRO A O 1
ATOM 606 N N . GLY A 1 76 ? -1.987 0.281 14.686 1.00 88.81 76 GLY A N 1
ATOM 607 C CA . GLY A 1 76 ? -3.218 0.319 13.904 1.00 88.81 76 GLY A CA 1
ATOM 608 C C . GLY A 1 76 ? -3.030 -0.360 12.563 1.00 88.81 76 GLY A C 1
ATOM 609 O O . GLY A 1 76 ? -3.212 0.281 11.529 1.00 88.81 76 GLY A O 1
ATOM 610 N N . PRO A 1 77 ? -2.621 -1.627 12.549 1.00 88.75 77 PRO A N 1
ATOM 611 C CA . PRO A 1 77 ? -2.116 -2.242 11.346 1.00 88.75 77 PRO A CA 1
ATOM 612 C C . PRO A 1 77 ? -3.143 -2.354 10.229 1.00 88.75 77 PRO A C 1
ATOM 614 O O . PRO A 1 77 ? -4.305 -2.695 10.451 1.00 88.75 77 PRO A O 1
ATOM 617 N N . HIS A 1 78 ? -2.706 -2.064 9.013 1.00 91.50 78 HIS A N 1
ATOM 618 C CA . HIS A 1 78 ? -3.541 -2.132 7.825 1.00 91.50 78 HIS A CA 1
ATOM 619 C C . HIS A 1 78 ? -2.695 -2.238 6.559 1.00 91.50 78 HIS A C 1
ATOM 621 O O . HIS A 1 78 ? -1.473 -2.079 6.569 1.00 91.50 78 HIS A O 1
ATOM 627 N N . PHE A 1 79 ? -3.370 -2.509 5.447 1.00 92.12 79 PHE A N 1
ATOM 628 C CA . PHE A 1 79 ? -2.770 -2.468 4.127 1.00 92.12 79 PHE A CA 1
ATOM 629 C C . PHE A 1 79 ? -3.429 -1.378 3.298 1.00 92.12 79 PHE A C 1
ATOM 631 O O . PHE A 1 79 ? -4.653 -1.272 3.263 1.00 92.12 79 PHE A O 1
ATOM 638 N N . HIS A 1 80 ? -2.608 -0.627 2.577 1.00 93.69 80 HIS A N 1
ATOM 639 C CA . HIS A 1 80 ? -3.069 0.149 1.440 1.00 93.69 80 HIS A CA 1
ATOM 640 C C . HIS A 1 80 ? -2.942 -0.692 0.176 1.00 93.69 80 HIS A C 1
ATOM 642 O O . HIS A 1 80 ? -1.951 -1.401 -0.019 1.00 93.69 80 HIS A O 1
ATOM 648 N N . PHE A 1 81 ? -3.951 -0.602 -0.681 1.00 94.31 81 PHE A N 1
ATOM 649 C CA . PHE A 1 81 ? -3.977 -1.241 -1.986 1.00 94.31 81 PHE A CA 1
ATOM 650 C C . PHE A 1 81 ? -4.138 -0.171 -3.062 1.00 94.31 81 PHE A C 1
ATOM 652 O O . PHE A 1 81 ? -5.015 0.684 -2.957 1.00 94.31 81 PHE A O 1
ATOM 659 N N . VAL A 1 82 ? -3.305 -0.242 -4.097 1.00 94.81 82 VAL A N 1
ATOM 660 C CA . VAL A 1 82 ? -3.469 0.542 -5.325 1.00 94.81 82 VAL A CA 1
ATOM 661 C C . VAL A 1 82 ? -3.368 -0.430 -6.495 1.00 94.81 82 VAL A C 1
ATOM 663 O O . VAL A 1 82 ? -2.401 -1.181 -6.615 1.00 94.81 82 VAL A O 1
ATOM 666 N N . GLY A 1 83 ? -4.374 -0.476 -7.357 1.00 94.19 83 GLY A N 1
ATOM 667 C CA . GLY A 1 83 ? -4.377 -1.452 -8.436 1.00 94.19 83 GLY A CA 1
ATOM 668 C C . GLY A 1 83 ? -5.659 -1.465 -9.240 1.00 94.19 83 GLY A C 1
ATOM 669 O O . GLY A 1 83 ? -6.467 -0.545 -9.170 1.00 94.19 83 GLY A O 1
ATOM 670 N N . TYR A 1 84 ? -5.817 -2.536 -10.005 1.00 94.25 84 TYR A N 1
ATOM 671 C CA . TYR A 1 84 ? -6.903 -2.717 -10.954 1.00 94.25 84 TYR A CA 1
ATOM 672 C C . TYR A 1 84 ? -8.020 -3.579 -10.366 1.00 94.25 84 TYR A C 1
ATOM 674 O O . TYR A 1 84 ? -7.763 -4.551 -9.647 1.00 94.25 84 TYR A O 1
ATOM 682 N N . GLY A 1 85 ? -9.257 -3.255 -10.732 1.00 93.88 85 GLY A N 1
ATOM 683 C CA . GLY A 1 85 ? -10.465 -3.990 -10.363 1.00 93.88 85 GLY A CA 1
ATOM 684 C C . GLY A 1 85 ? -11.621 -3.056 -10.022 1.00 93.88 85 GLY A C 1
ATOM 685 O O . GLY A 1 85 ? -11.458 -1.837 -9.995 1.00 93.88 85 GLY A O 1
ATOM 686 N N . TRP A 1 86 ? -12.780 -3.645 -9.742 1.00 94.81 86 TRP A N 1
ATOM 687 C CA . TRP A 1 86 ? -13.951 -2.924 -9.251 1.00 94.81 86 TRP A CA 1
ATOM 688 C C . TRP A 1 86 ? -14.284 -3.467 -7.864 1.00 94.81 86 TRP A C 1
ATOM 690 O O . TRP A 1 86 ? -14.579 -4.650 -7.721 1.00 94.81 86 TRP A O 1
ATOM 700 N N . ILE A 1 87 ? -14.193 -2.619 -6.836 1.00 94.62 87 ILE A N 1
ATOM 701 C CA . ILE A 1 87 ? -14.361 -3.048 -5.443 1.00 94.62 87 ILE A CA 1
ATOM 702 C C . ILE A 1 87 ? -15.833 -3.296 -5.103 1.00 94.62 87 ILE A C 1
ATOM 704 O O . ILE A 1 87 ? -16.599 -2.355 -4.926 1.00 94.62 87 ILE A O 1
ATOM 708 N N . GLN A 1 88 ? -16.219 -4.556 -4.955 1.00 95.31 88 GLN A N 1
ATOM 709 C CA . GLN A 1 88 ? -17.581 -4.991 -4.646 1.00 95.31 88 GLN A CA 1
ATOM 710 C C . GLN A 1 88 ? -17.616 -5.793 -3.336 1.00 95.31 88 GLN A C 1
ATOM 712 O O . GLN A 1 88 ? -16.582 -6.157 -2.777 1.00 95.31 88 GLN A O 1
ATOM 717 N N . HIS A 1 89 ? -18.821 -6.067 -2.826 1.00 95.31 89 HIS A N 1
ATOM 718 C CA . HIS A 1 89 ? -19.057 -7.013 -1.722 1.00 95.31 89 HIS A CA 1
ATOM 719 C C . HIS A 1 89 ? -18.341 -6.701 -0.391 1.00 95.31 89 HIS A C 1
ATOM 721 O O . HIS A 1 89 ? -18.208 -7.576 0.468 1.00 95.31 89 HIS A O 1
ATOM 727 N N . THR A 1 90 ? -17.899 -5.460 -0.170 1.00 95.88 90 THR A N 1
ATOM 728 C CA . THR A 1 90 ? -17.110 -5.093 1.020 1.00 95.88 90 THR A CA 1
ATOM 729 C C . THR A 1 90 ? -17.869 -5.335 2.322 1.00 95.88 90 THR A C 1
ATOM 731 O O . THR A 1 90 ? -17.296 -5.880 3.259 1.00 95.88 90 THR A O 1
ATOM 734 N N . LYS A 1 91 ? -19.172 -5.028 2.360 1.00 96.56 91 LYS A N 1
ATOM 735 C CA . LYS A 1 91 ? -20.023 -5.245 3.541 1.00 96.56 91 LYS A CA 1
ATOM 736 C C . LYS A 1 91 ? -20.228 -6.720 3.877 1.00 96.56 91 LYS A C 1
ATOM 738 O O . LYS A 1 91 ? -20.121 -7.097 5.036 1.00 96.56 91 LYS A O 1
ATOM 743 N N . SER A 1 92 ? -20.455 -7.573 2.880 1.00 97.19 92 SER A N 1
ATOM 744 C CA . SER A 1 92 ? -20.542 -9.021 3.108 1.00 97.19 92 SER A CA 1
ATOM 745 C C . SER A 1 92 ? -19.212 -9.616 3.574 1.00 97.19 92 SER A C 1
ATOM 747 O O . SER A 1 92 ? -19.204 -10.506 4.418 1.00 97.19 92 SER A O 1
ATOM 749 N N . ILE A 1 93 ? -18.081 -9.114 3.062 1.00 97.50 93 ILE A N 1
ATOM 750 C CA . ILE A 1 93 ? -16.749 -9.543 3.510 1.00 97.50 93 ILE A CA 1
ATOM 751 C C . ILE A 1 93 ? -16.510 -9.116 4.962 1.00 97.50 93 ILE A C 1
ATOM 753 O O . ILE A 1 93 ? -16.037 -9.928 5.754 1.00 97.50 93 ILE A O 1
ATOM 757 N N . GLU A 1 94 ? -16.869 -7.883 5.316 1.00 97.44 94 GLU A N 1
ATOM 758 C CA . GLU A 1 94 ? -16.788 -7.365 6.684 1.00 97.44 94 GLU A CA 1
ATOM 759 C C . GLU A 1 94 ? -17.601 -8.231 7.653 1.00 97.44 94 GLU A C 1
ATOM 761 O O . GLU A 1 94 ? -17.040 -8.735 8.621 1.00 97.44 94 GLU A O 1
ATOM 766 N N . LEU A 1 95 ? -18.872 -8.507 7.346 1.00 97.50 95 LEU A N 1
ATOM 767 C CA . LEU A 1 95 ? -19.731 -9.357 8.181 1.00 97.50 95 LEU A CA 1
ATOM 768 C C . LEU A 1 95 ? -19.182 -10.783 8.344 1.00 97.50 95 LEU A C 1
ATOM 770 O O . LEU A 1 95 ? -19.256 -11.352 9.428 1.00 97.50 95 LEU A O 1
ATOM 774 N N . ALA A 1 96 ? -18.617 -11.362 7.282 1.00 97.38 96 ALA A N 1
ATOM 775 C CA . ALA A 1 96 ? -18.127 -12.740 7.303 1.00 97.38 96 ALA A CA 1
ATOM 776 C C . ALA A 1 96 ? -16.735 -12.903 7.938 1.00 97.38 96 ALA A C 1
ATOM 778 O O . ALA A 1 96 ? -16.362 -14.017 8.303 1.00 97.38 96 ALA A O 1
ATOM 779 N N . THR A 1 97 ? -15.925 -11.841 7.998 1.00 96.19 97 THR A N 1
ATOM 780 C CA . THR A 1 97 ? -14.494 -11.957 8.344 1.00 96.19 97 THR A CA 1
ATOM 781 C C . THR A 1 97 ? -14.007 -10.970 9.400 1.00 96.19 97 THR A C 1
ATOM 783 O O . THR A 1 97 ? -12.891 -11.124 9.889 1.00 96.19 97 THR A O 1
ATOM 786 N N . GLY A 1 98 ? -14.788 -9.938 9.719 1.00 95.75 98 GLY A N 1
ATOM 787 C CA . GLY A 1 98 ? -14.382 -8.813 10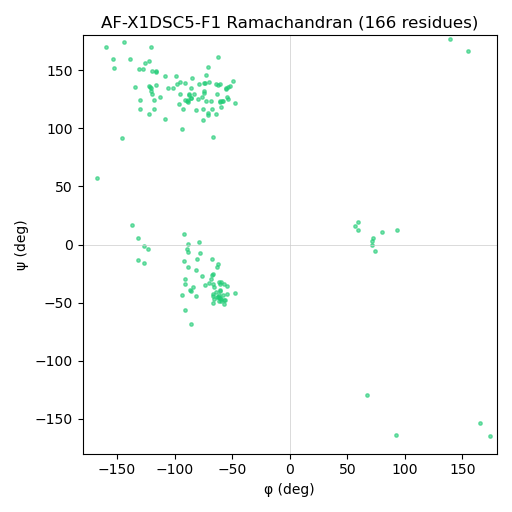.564 1.00 95.75 98 GLY A CA 1
ATOM 788 C C . GLY A 1 98 ? -13.420 -7.823 9.891 1.00 95.75 98 GLY A C 1
ATOM 789 O O . GLY A 1 98 ? -13.107 -6.787 10.473 1.00 95.75 98 GLY A O 1
ATOM 790 N N . TYR A 1 99 ? -12.945 -8.097 8.670 1.00 94.75 99 TYR A N 1
ATOM 791 C CA . TYR A 1 99 ? -12.050 -7.191 7.950 1.00 94.75 99 TYR A CA 1
ATOM 792 C C . TYR A 1 99 ? -12.822 -6.126 7.175 1.00 94.75 99 TYR A C 1
ATOM 794 O O . TYR A 1 99 ? -13.636 -6.428 6.304 1.00 94.75 99 TYR A O 1
ATOM 802 N N . VAL A 1 100 ? -12.475 -4.865 7.421 1.00 95.88 100 VAL A N 1
ATOM 803 C CA . VAL A 1 100 ? -13.034 -3.721 6.699 1.00 95.88 100 VAL A CA 1
ATOM 804 C C . VAL A 1 100 ? -12.212 -3.439 5.442 1.00 95.88 100 VAL A C 1
ATOM 806 O O . VAL A 1 100 ? -11.009 -3.181 5.515 1.00 95.88 100 VAL A O 1
ATOM 809 N N . ILE A 1 101 ? -12.873 -3.426 4.283 1.00 96.06 101 ILE A N 1
ATOM 810 C CA . ILE A 1 101 ? -12.292 -2.976 3.010 1.00 96.06 101 ILE A CA 1
ATOM 811 C C . ILE A 1 101 ? -12.922 -1.631 2.647 1.00 96.06 101 ILE A C 1
ATOM 813 O O . ILE A 1 101 ? -14.088 -1.566 2.255 1.00 96.06 101 ILE A O 1
ATOM 817 N N . LYS A 1 102 ? -12.146 -0.550 2.771 1.00 94.12 102 LYS A N 1
ATOM 818 C CA . LYS A 1 102 ? -12.574 0.809 2.413 1.00 94.12 102 LYS A CA 1
ATOM 819 C C . LYS A 1 102 ? -12.171 1.117 0.970 1.00 94.12 102 LYS A C 1
ATOM 821 O O . LYS A 1 102 ? -10.983 1.157 0.659 1.00 94.12 102 LYS A O 1
ATOM 826 N N . ASN A 1 103 ? -13.152 1.348 0.099 1.00 93.62 103 ASN A N 1
ATOM 827 C CA . ASN A 1 103 ? -12.900 1.833 -1.257 1.00 93.62 103 ASN A CA 1
ATOM 828 C C . ASN A 1 103 ? -12.687 3.356 -1.224 1.00 93.62 103 ASN A C 1
ATOM 830 O O . ASN A 1 103 ? -13.603 4.089 -0.862 1.00 93.62 103 ASN A O 1
ATOM 834 N N . ILE A 1 104 ? -11.487 3.817 -1.583 1.00 89.06 104 ILE A N 1
ATOM 835 C CA . ILE A 1 104 ? -11.129 5.248 -1.630 1.00 89.06 104 ILE A CA 1
ATOM 836 C C . ILE A 1 104 ? -11.456 5.872 -3.003 1.00 89.06 104 ILE A C 1
ATOM 838 O O . ILE A 1 104 ? -11.391 7.085 -3.167 1.00 89.06 104 ILE A O 1
ATOM 842 N N . GLY A 1 105 ? -11.877 5.061 -3.979 1.00 90.75 105 GLY A N 1
ATOM 843 C CA . GLY A 1 105 ? -12.231 5.512 -5.321 1.00 90.75 105 GLY A CA 1
ATOM 844 C C . GLY A 1 105 ? -11.065 5.445 -6.305 1.00 90.75 105 GLY A C 1
ATOM 845 O O . GLY A 1 105 ? -10.074 4.745 -6.091 1.00 90.75 105 GLY A O 1
ATOM 846 N N . LEU A 1 106 ? -11.219 6.146 -7.428 1.00 90.81 106 LEU A N 1
ATOM 847 C CA . LEU A 1 106 ? -10.237 6.150 -8.509 1.00 90.81 106 LEU A CA 1
ATOM 848 C C . LEU A 1 106 ? -9.057 7.067 -8.181 1.00 90.81 106 LEU A C 1
ATOM 850 O O . LEU A 1 106 ? -9.224 8.181 -7.689 1.00 90.81 106 LEU A O 1
ATOM 854 N N . VAL A 1 107 ? -7.853 6.601 -8.501 1.00 86.38 107 VAL A N 1
ATOM 855 C CA . VAL A 1 107 ? -6.615 7.353 -8.287 1.00 86.38 107 VAL A CA 1
ATOM 856 C C . VAL A 1 107 ? -6.326 8.220 -9.512 1.00 86.38 107 VAL A C 1
ATOM 858 O O . VAL A 1 107 ? -6.176 7.702 -10.614 1.00 86.38 107 VAL A O 1
ATOM 861 N N . ASN A 1 108 ? -6.205 9.533 -9.316 1.00 84.62 108 ASN A N 1
ATOM 862 C CA . ASN A 1 108 ? -5.880 10.496 -10.378 1.00 84.62 108 ASN A CA 1
ATOM 863 C C . ASN A 1 108 ? -4.366 10.709 -10.576 1.00 84.62 108 ASN A C 1
ATOM 865 O O . ASN A 1 108 ? -3.939 11.183 -11.624 1.00 84.62 108 ASN A O 1
ATOM 869 N N . ASN A 1 109 ? -3.544 10.355 -9.585 1.00 84.75 109 ASN A N 1
ATOM 870 C CA . ASN A 1 109 ? -2.090 10.458 -9.644 1.00 84.75 109 ASN A CA 1
ATOM 871 C C . ASN A 1 109 ? -1.452 9.298 -8.868 1.00 84.75 109 ASN A C 1
ATOM 873 O O . ASN A 1 109 ? -1.209 9.370 -7.664 1.00 84.75 109 ASN A O 1
ATOM 877 N N . ILE A 1 110 ? -1.175 8.216 -9.599 1.00 87.25 110 ILE A N 1
ATOM 878 C CA . ILE A 1 110 ? -0.665 6.955 -9.048 1.00 87.25 110 ILE A CA 1
ATOM 879 C C . ILE A 1 110 ? 0.676 7.162 -8.341 1.00 87.25 110 ILE A C 1
ATOM 881 O O . ILE A 1 110 ? 0.853 6.691 -7.219 1.00 87.25 110 ILE A O 1
ATOM 885 N N . GLY A 1 111 ? 1.608 7.882 -8.974 1.00 84.94 111 GLY A N 1
ATOM 886 C CA . GLY A 1 111 ? 2.953 8.090 -8.438 1.00 84.94 111 GLY A CA 1
ATOM 887 C C . GLY A 1 111 ? 2.931 8.799 -7.088 1.00 84.94 111 GLY A C 1
ATOM 888 O O . GLY A 1 111 ? 3.573 8.345 -6.144 1.00 84.94 111 GLY A O 1
ATOM 889 N N . GLY A 1 112 ? 2.137 9.862 -6.966 1.00 82.56 112 GLY A N 1
ATOM 890 C CA . GLY A 1 112 ? 2.025 10.589 -5.709 1.00 82.56 112 GLY A CA 1
ATOM 891 C C . GLY A 1 112 ? 1.236 9.859 -4.633 1.00 82.56 112 GLY A C 1
ATOM 892 O O . GLY A 1 112 ? 1.632 9.909 -3.471 1.00 82.56 112 GLY A O 1
ATOM 893 N N . THR A 1 113 ? 0.194 9.104 -4.997 1.00 87.00 113 THR A N 1
ATOM 894 C CA . THR A 1 113 ? -0.509 8.241 -4.038 1.00 87.00 113 THR A CA 1
ATOM 895 C C . THR A 1 113 ? 0.442 7.195 -3.46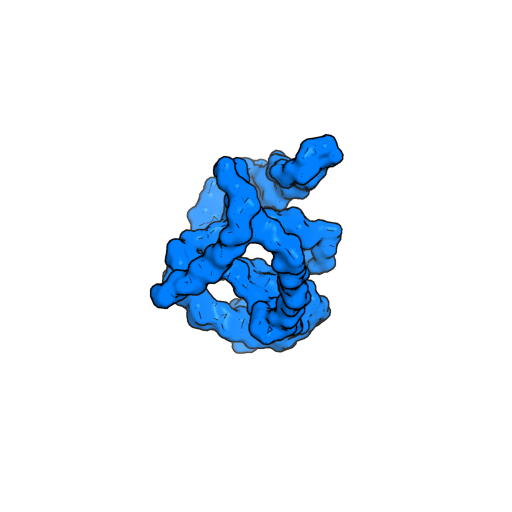6 1.00 87.00 113 THR A C 1
ATOM 897 O O . THR A 1 113 ? 0.530 7.053 -2.250 1.00 87.00 113 THR A O 1
ATOM 900 N N . VAL A 1 114 ? 1.203 6.500 -4.318 1.00 90.19 114 VAL A N 1
ATOM 901 C CA . VAL A 1 114 ? 2.184 5.501 -3.868 1.00 90.19 114 VAL A CA 1
ATOM 902 C C . VAL A 1 114 ? 3.283 6.156 -3.034 1.00 90.19 114 VAL A C 1
ATOM 904 O O . VAL A 1 114 ? 3.594 5.650 -1.959 1.00 90.19 114 VAL A O 1
ATOM 907 N N . TRP A 1 115 ? 3.830 7.293 -3.474 1.00 86.75 115 TRP A N 1
ATOM 908 C CA . TRP A 1 115 ? 4.837 8.032 -2.711 1.00 86.75 115 TRP A CA 1
ATOM 909 C C . TRP A 1 115 ? 4.324 8.411 -1.321 1.00 86.75 115 TRP A C 1
ATOM 911 O O . TRP A 1 115 ? 4.993 8.124 -0.331 1.00 86.75 115 TRP A O 1
ATOM 921 N N . TYR A 1 116 ? 3.112 8.971 -1.233 1.00 84.44 116 TYR A N 1
ATOM 922 C CA . TYR A 1 116 ? 2.484 9.329 0.035 1.00 84.44 116 TYR A CA 1
ATOM 923 C C . TYR A 1 116 ?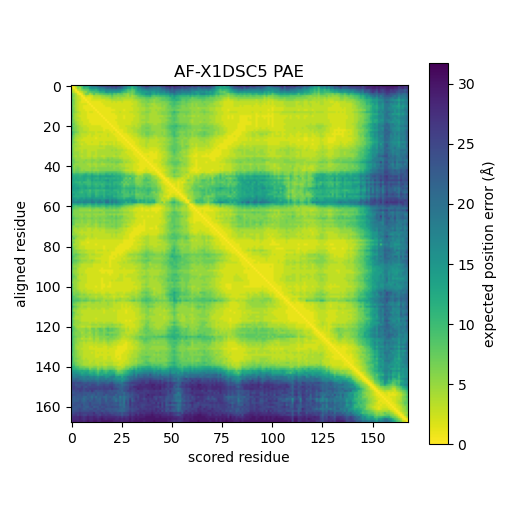 2.384 8.126 0.967 1.00 84.44 116 TYR A C 1
ATOM 925 O O . TYR A 1 116 ? 2.826 8.233 2.109 1.00 84.44 116 TYR A O 1
ATOM 933 N N . GLN A 1 117 ? 1.909 6.975 0.480 1.00 89.56 117 GLN A N 1
ATOM 934 C CA . GLN A 1 117 ? 1.888 5.751 1.283 1.00 89.56 117 GLN A CA 1
ATOM 935 C C . GLN A 1 117 ? 3.286 5.356 1.772 1.00 89.56 117 GLN A C 1
ATOM 937 O O . GLN A 1 117 ? 3.481 5.049 2.942 1.00 89.56 117 GLN A O 1
ATOM 942 N N . LEU A 1 118 ? 4.299 5.433 0.911 1.00 88.81 118 LEU A N 1
ATOM 943 C CA . LEU A 1 118 ? 5.665 5.076 1.294 1.00 88.81 118 LEU A CA 1
ATOM 944 C C . LEU A 1 118 ? 6.277 6.020 2.339 1.00 88.81 118 LEU A C 1
ATOM 946 O O . LEU A 1 118 ? 7.121 5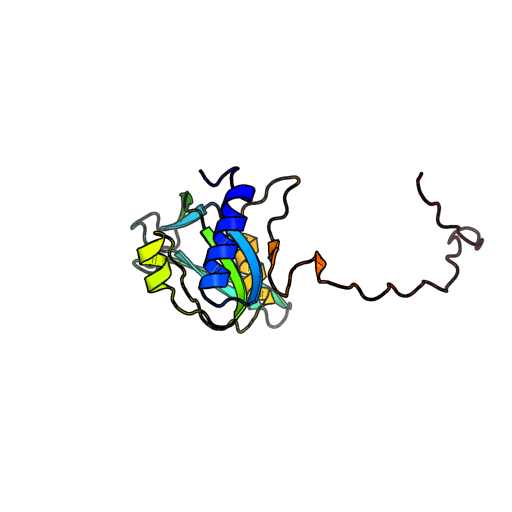.568 3.107 1.00 88.81 118 LEU A O 1
ATOM 950 N N . THR A 1 119 ? 5.834 7.282 2.437 1.00 83.81 119 THR A N 1
ATOM 951 C CA . THR A 1 119 ? 6.346 8.225 3.459 1.00 83.81 119 THR A CA 1
ATOM 952 C C . THR A 1 119 ? 6.080 7.793 4.905 1.00 83.81 119 THR A C 1
ATOM 954 O O . THR A 1 119 ? 6.700 8.331 5.821 1.00 83.81 119 THR A O 1
ATOM 957 N N . HIS A 1 120 ? 5.164 6.847 5.127 1.00 83.06 120 HIS A N 1
ATOM 958 C CA . HIS A 1 120 ? 4.793 6.348 6.452 1.00 83.06 120 HIS A CA 1
ATOM 959 C C . HIS A 1 120 ? 4.632 4.821 6.505 1.00 83.06 120 HIS A C 1
ATOM 961 O O . HIS A 1 120 ? 4.058 4.279 7.454 1.00 83.06 120 HIS A O 1
ATOM 967 N N . ALA A 1 121 ? 5.153 4.115 5.502 1.00 88.06 121 ALA A N 1
ATOM 968 C CA . ALA A 1 121 ? 5.191 2.663 5.510 1.00 88.06 121 ALA A CA 1
ATOM 969 C C . ALA A 1 121 ? 6.244 2.155 6.509 1.00 88.06 121 ALA A C 1
ATOM 971 O O . ALA A 1 121 ? 7.308 2.750 6.687 1.00 88.06 121 ALA A O 1
ATOM 972 N N . GLY A 1 122 ? 5.966 1.021 7.152 1.00 81.81 122 GLY A N 1
ATOM 973 C CA . GLY A 1 122 ? 6.943 0.369 8.025 1.00 81.81 122 GLY A CA 1
ATOM 974 C C . GLY A 1 122 ? 8.061 -0.281 7.207 1.00 81.81 122 GLY A C 1
ATOM 975 O O . GLY A 1 122 ? 7.786 -1.129 6.358 1.00 81.81 122 GLY A O 1
ATOM 976 N N . VAL A 1 123 ? 9.317 0.083 7.476 1.00 82.75 123 VAL A N 1
ATOM 977 C CA . VAL A 1 123 ? 10.507 -0.489 6.821 1.00 82.75 123 VAL A CA 1
ATOM 978 C C . VAL A 1 123 ? 11.162 -1.510 7.753 1.00 82.75 123 VAL A C 1
ATOM 980 O O . VAL A 1 123 ? 11.368 -1.233 8.932 1.00 82.75 123 VAL A O 1
ATOM 983 N N . ARG A 1 124 ? 11.546 -2.677 7.222 1.00 81.88 124 ARG A N 1
ATOM 984 C CA . ARG A 1 124 ? 12.380 -3.661 7.930 1.00 81.88 124 ARG A CA 1
ATOM 985 C C . ARG A 1 124 ? 13.493 -4.169 7.022 1.00 81.88 124 ARG A C 1
ATOM 987 O O . ARG A 1 124 ? 13.238 -4.530 5.874 1.00 81.88 124 ARG A O 1
ATOM 994 N N . ALA A 1 125 ? 14.709 -4.249 7.558 1.00 83.06 125 ALA A N 1
ATOM 995 C CA . ALA A 1 125 ? 15.858 -4.793 6.842 1.00 83.06 125 ALA A CA 1
ATOM 996 C C . ALA A 1 125 ? 15.570 -6.205 6.293 1.00 83.06 125 ALA A C 1
ATOM 998 O O . ALA A 1 125 ? 14.969 -7.042 6.972 1.00 83.06 125 ALA A O 1
ATOM 999 N N . GLY A 1 126 ? 15.965 -6.451 5.041 1.00 83.75 126 GLY A N 1
ATOM 1000 C CA . GLY A 1 126 ? 15.772 -7.734 4.355 1.00 83.75 126 GLY A CA 1
ATOM 1001 C C . GLY A 1 126 ? 14.328 -8.052 3.936 1.00 83.75 126 GLY A C 1
ATOM 1002 O O . GLY A 1 126 ? 14.064 -9.155 3.460 1.00 83.75 126 GLY A O 1
ATOM 1003 N N . ARG A 1 127 ? 13.373 -7.126 4.100 1.00 81.69 127 ARG A N 1
ATOM 1004 C CA . ARG A 1 127 ? 11.962 -7.325 3.726 1.00 81.69 127 ARG A CA 1
ATOM 1005 C C . ARG A 1 127 ? 11.525 -6.284 2.699 1.00 81.69 127 ARG A C 1
ATOM 1007 O O . ARG A 1 127 ? 11.755 -5.091 2.866 1.00 81.69 127 ARG A O 1
ATOM 1014 N N . GLN A 1 128 ? 10.832 -6.737 1.655 1.00 84.88 128 GLN A N 1
ATOM 1015 C CA . GLN A 1 128 ? 10.151 -5.837 0.727 1.00 84.88 128 GLN A CA 1
ATOM 1016 C C . GLN A 1 128 ? 8.889 -5.265 1.373 1.00 84.88 128 GLN A C 1
ATOM 1018 O O . GLN A 1 128 ? 8.074 -6.005 1.925 1.00 84.88 128 GLN A O 1
ATOM 1023 N N . ILE A 1 129 ? 8.727 -3.949 1.264 1.00 87.25 129 ILE A N 1
ATOM 1024 C CA . ILE A 1 129 ? 7.554 -3.225 1.767 1.00 87.25 129 ILE A CA 1
ATOM 1025 C C . ILE A 1 129 ? 6.409 -3.349 0.767 1.00 87.25 129 ILE A C 1
ATOM 1027 O O . ILE A 1 129 ? 5.281 -3.650 1.132 1.00 87.25 129 ILE A O 1
ATOM 1031 N N . ILE A 1 130 ? 6.698 -3.177 -0.520 1.00 90.75 130 ILE A N 1
ATOM 1032 C CA . ILE A 1 130 ? 5.699 -3.299 -1.577 1.00 90.75 130 ILE A CA 1
ATOM 1033 C C . ILE A 1 130 ? 5.619 -4.758 -1.996 1.00 90.75 130 ILE A C 1
ATOM 1035 O O . ILE A 1 130 ? 6.638 -5.362 -2.328 1.00 90.75 130 ILE A O 1
ATOM 1039 N N . THR A 1 131 ? 4.411 -5.319 -2.041 1.00 91.00 131 THR A N 1
ATOM 1040 C CA . THR A 1 131 ? 4.208 -6.600 -2.72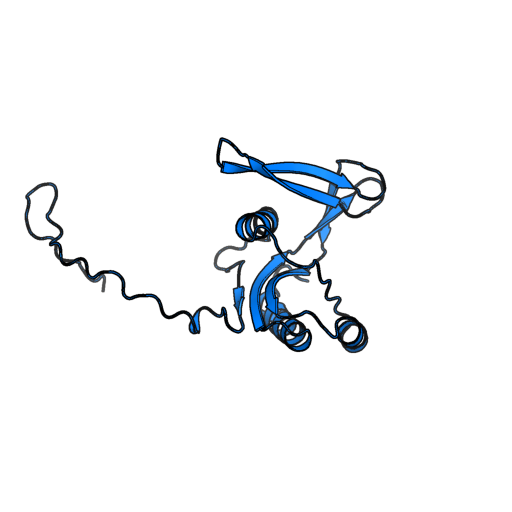3 1.00 91.00 131 THR A CA 1
ATOM 1041 C C . THR A 1 131 ? 3.244 -6.462 -3.891 1.00 91.00 131 THR A C 1
ATOM 1043 O O . THR A 1 131 ? 2.094 -6.060 -3.716 1.00 91.00 131 THR A O 1
ATOM 1046 N N . TYR A 1 132 ? 3.705 -6.862 -5.075 1.00 93.25 132 TYR A N 1
ATOM 1047 C CA . TYR A 1 132 ? 2.881 -6.948 -6.273 1.00 93.25 132 TYR A CA 1
ATOM 1048 C C . TYR A 1 132 ? 2.148 -8.291 -6.350 1.00 93.25 132 TYR A C 1
ATOM 1050 O O . TYR A 1 132 ? 2.758 -9.347 -6.158 1.00 93.25 132 TYR A O 1
ATOM 1058 N N . PHE A 1 133 ? 0.856 -8.275 -6.677 1.00 92.69 133 PHE A N 1
ATOM 1059 C CA . PHE A 1 133 ? 0.037 -9.490 -6.754 1.00 92.69 133 PHE A CA 1
ATOM 1060 C C . PHE A 1 133 ? -0.998 -9.455 -7.882 1.00 92.69 133 PHE A C 1
ATOM 1062 O O . PHE A 1 133 ? -1.165 -8.454 -8.580 1.00 92.69 133 PHE A O 1
ATOM 1069 N N . GLY A 1 134 ? -1.689 -10.584 -8.067 1.00 92.75 134 GLY A N 1
ATOM 1070 C CA . GLY A 1 134 ? -2.727 -10.732 -9.083 1.00 92.75 134 GLY A CA 1
ATOM 1071 C C . GLY A 1 134 ? -2.146 -10.683 -10.495 1.00 92.75 134 GLY A C 1
ATOM 1072 O O . GLY A 1 134 ? -1.200 -11.413 -10.810 1.00 92.75 134 GLY A O 1
ATOM 1073 N N . VAL A 1 135 ? -2.715 -9.852 -11.365 1.00 93.06 135 VAL A N 1
ATOM 1074 C CA . VAL A 1 135 ? -2.181 -9.588 -12.715 1.00 93.06 135 VAL A CA 1
ATOM 1075 C C . VAL A 1 135 ? -0.842 -8.846 -12.693 1.00 93.06 135 VAL A C 1
ATOM 1077 O O . VAL A 1 135 ? -0.032 -9.056 -13.586 1.00 93.06 135 VAL A O 1
ATOM 1080 N N . CYS A 1 136 ? -0.558 -8.079 -11.637 1.00 92.81 136 CYS A N 1
ATOM 1081 C CA . CYS A 1 136 ? 0.682 -7.312 -11.488 1.00 92.81 136 CYS A CA 1
ATOM 1082 C C . CYS A 1 136 ? 1.827 -8.102 -10.833 1.00 92.81 136 CYS A C 1
ATOM 1084 O O . CYS A 1 136 ? 2.892 -7.541 -10.607 1.00 92.81 136 CYS A O 1
ATOM 1086 N N . ALA A 1 137 ? 1.624 -9.375 -10.471 1.00 92.44 137 ALA A N 1
ATOM 1087 C CA . ALA A 1 137 ? 2.622 -10.156 -9.738 1.00 92.44 137 ALA A CA 1
ATOM 1088 C C . ALA A 1 137 ? 3.979 -10.194 -10.468 1.00 92.44 137 ALA A C 1
ATOM 1090 O O . ALA A 1 137 ? 4.019 -10.500 -11.656 1.00 92.44 137 ALA A O 1
ATOM 1091 N N . LEU A 1 138 ? 5.091 -9.995 -9.745 1.00 89.00 138 LEU A N 1
ATOM 1092 C CA . LEU A 1 138 ? 6.440 -9.936 -10.339 1.00 89.00 138 LEU A CA 1
ATOM 1093 C C . LEU A 1 138 ? 6.788 -11.173 -11.181 1.00 89.00 138 LEU A C 1
ATOM 1095 O O . LEU A 1 138 ? 7.389 -11.045 -12.235 1.00 89.00 138 LEU A O 1
ATOM 1099 N N . ARG A 1 139 ? 6.332 -12.368 -10.786 1.00 89.06 139 ARG A N 1
ATOM 1100 C CA . ARG A 1 139 ? 6.535 -13.600 -11.577 1.00 89.06 139 ARG A CA 1
ATOM 1101 C C . ARG A 1 139 ? 5.867 -13.585 -12.961 1.00 89.06 139 ARG A C 1
ATOM 1103 O O . ARG A 1 139 ? 6.185 -14.419 -13.797 1.00 89.06 139 ARG A O 1
ATOM 1110 N N . LYS A 1 140 ? 4.879 -12.708 -13.169 1.00 90.12 140 LYS A N 1
ATOM 1111 C CA . LYS A 1 140 ? 4.198 -12.500 -14.455 1.00 90.12 140 LYS A CA 1
ATOM 1112 C C . LYS A 1 140 ? 4.865 -11.403 -15.280 1.00 90.12 140 LYS A C 1
ATOM 1114 O O . LYS A 1 140 ? 4.571 -11.291 -16.467 1.00 90.12 140 LYS A O 1
ATOM 1119 N N . TYR A 1 141 ? 5.739 -10.603 -14.669 1.00 85.75 141 TYR A N 1
ATOM 1120 C CA . TYR A 1 141 ? 6.508 -9.600 -15.381 1.00 85.75 141 TYR A CA 1
ATOM 1121 C C . TYR A 1 141 ? 7.557 -10.297 -16.245 1.00 85.75 141 TYR A C 1
ATOM 1123 O O . TYR A 1 141 ? 8.490 -10.924 -15.746 1.00 85.75 141 TYR A O 1
ATOM 1131 N N . LYS A 1 142 ? 7.387 -10.188 -17.561 1.00 85.56 142 LYS A N 1
ATOM 1132 C CA . LYS A 1 142 ? 8.402 -10.573 -18.534 1.00 85.56 142 LYS A CA 1
ATOM 1133 C C . LYS A 1 142 ? 9.199 -9.318 -18.845 1.00 85.56 142 LYS A C 1
ATOM 1135 O O . LYS A 1 142 ? 8.724 -8.474 -19.601 1.00 85.56 142 LYS A O 1
ATOM 1140 N N . SER A 1 143 ? 10.365 -9.175 -18.214 1.00 81.00 143 SER A N 1
ATOM 1141 C CA . SER A 1 143 ? 11.253 -8.059 -18.533 1.00 81.00 143 SER A CA 1
ATOM 1142 C C . SER A 1 143 ? 11.540 -8.076 -20.031 1.00 81.00 143 SER A C 1
ATOM 1144 O O . SER A 1 143 ? 11.874 -9.147 -20.552 1.00 81.00 143 SER A O 1
ATOM 1146 N N . PRO A 1 144 ? 11.463 -6.925 -20.721 1.00 81.12 144 PRO A N 1
ATOM 1147 C CA . PRO A 1 144 ? 12.110 -6.793 -22.012 1.00 81.12 144 PRO A CA 1
ATOM 1148 C C . PRO A 1 144 ? 13.551 -7.279 -21.871 1.00 81.12 144 PRO A C 1
ATOM 1150 O O . PRO A 1 144 ? 14.190 -7.045 -20.835 1.00 81.12 144 PRO A O 1
ATOM 1153 N N . SER A 1 145 ? 14.048 -7.987 -22.882 1.00 78.38 145 SER A N 1
ATOM 1154 C CA . SER A 1 145 ? 15.469 -8.294 -22.949 1.00 78.38 145 SER A CA 1
ATOM 1155 C C . SER A 1 145 ? 16.214 -6.972 -22.835 1.00 78.38 145 SER A C 1
ATOM 1157 O O . SER A 1 145 ? 15.924 -6.043 -23.592 1.00 78.38 145 SER A O 1
ATOM 1159 N N . ALA A 1 146 ? 17.132 -6.869 -21.871 1.00 75.31 146 ALA A N 1
ATOM 1160 C CA . ALA A 1 146 ? 18.042 -5.737 -21.853 1.00 75.31 146 ALA A CA 1
ATOM 1161 C C . ALA A 1 146 ? 18.674 -5.649 -23.252 1.00 75.31 146 ALA A C 1
ATOM 1163 O O . ALA A 1 146 ? 19.011 -6.708 -23.807 1.00 75.31 146 ALA A O 1
ATOM 1164 N N . PRO A 1 147 ? 18.795 -4.445 -23.844 1.00 73.50 147 PRO A N 1
ATOM 1165 C CA . PRO A 1 147 ? 19.573 -4.285 -25.057 1.00 73.50 147 PRO A CA 1
ATOM 1166 C C . PRO A 1 147 ? 20.894 -5.003 -24.825 1.00 73.50 147 PRO A C 1
ATOM 1168 O O . PRO A 1 147 ? 21.572 -4.746 -23.826 1.00 73.50 147 PRO A O 1
ATOM 1171 N N . ARG A 1 148 ? 21.217 -5.981 -25.676 1.00 63.94 148 ARG A N 1
ATOM 1172 C CA . ARG A 1 148 ? 22.567 -6.528 -25.646 1.00 63.94 148 ARG A CA 1
ATOM 1173 C C . ARG A 1 148 ? 23.452 -5.339 -25.950 1.00 63.94 148 ARG A C 1
ATOM 1175 O O . ARG A 1 148 ? 23.272 -4.718 -26.995 1.00 63.94 148 ARG A 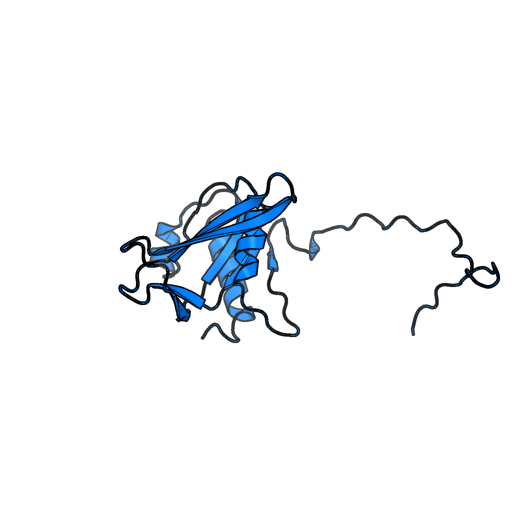O 1
ATOM 1182 N N . ASP A 1 149 ? 24.324 -4.990 -25.017 1.00 63.41 149 ASP A N 1
ATOM 1183 C CA . ASP A 1 149 ? 25.320 -3.973 -25.285 1.00 63.41 149 ASP A CA 1
ATOM 1184 C C . ASP A 1 149 ? 26.252 -4.578 -26.336 1.00 63.41 149 ASP A C 1
ATOM 1186 O O . ASP A 1 149 ? 27.113 -5.403 -26.044 1.00 63.41 149 ASP A O 1
ATOM 1190 N N . THR A 1 150 ? 25.945 -4.320 -27.607 1.00 60.12 150 THR A N 1
ATOM 1191 C CA . THR A 1 150 ? 26.743 -4.786 -28.743 1.00 60.12 150 THR A CA 1
ATOM 1192 C C . THR A 1 150 ? 27.983 -3.925 -28.909 1.00 60.12 150 THR A C 1
ATOM 1194 O O . THR A 1 150 ? 28.820 -4.222 -29.759 1.00 60.12 150 THR A O 1
ATOM 1197 N N . LYS A 1 151 ? 28.094 -2.836 -28.138 1.00 67.62 151 LYS A N 1
ATOM 1198 C CA . LYS A 1 151 ? 29.288 -2.015 -28.113 1.00 67.62 151 LYS A CA 1
ATOM 1199 C C . LYS A 1 151 ? 30.320 -2.702 -27.225 1.00 67.62 151 LYS A C 1
ATOM 1201 O O . LYS A 1 151 ? 30.018 -3.001 -26.072 1.00 67.62 151 LYS A O 1
ATOM 1206 N N . PRO A 1 152 ? 31.527 -2.957 -27.743 1.00 70.44 152 PRO A N 1
ATOM 1207 C CA . PRO A 1 152 ? 32.616 -3.369 -26.884 1.00 70.44 152 PRO A CA 1
ATOM 1208 C C . PRO A 1 152 ? 32.853 -2.293 -25.820 1.00 70.44 152 PRO A C 1
ATOM 1210 O O . PRO A 1 152 ? 33.083 -1.131 -26.158 1.00 70.44 152 PRO A O 1
ATOM 1213 N N . GLU A 1 153 ? 32.796 -2.671 -24.544 1.00 80.00 153 GLU A N 1
ATOM 1214 C CA . GLU A 1 153 ? 33.305 -1.815 -23.476 1.00 80.00 153 GLU A CA 1
ATOM 1215 C C . GLU A 1 153 ? 34.826 -1.738 -23.650 1.00 80.00 153 GLU A C 1
ATOM 1217 O O . GLU A 1 153 ? 35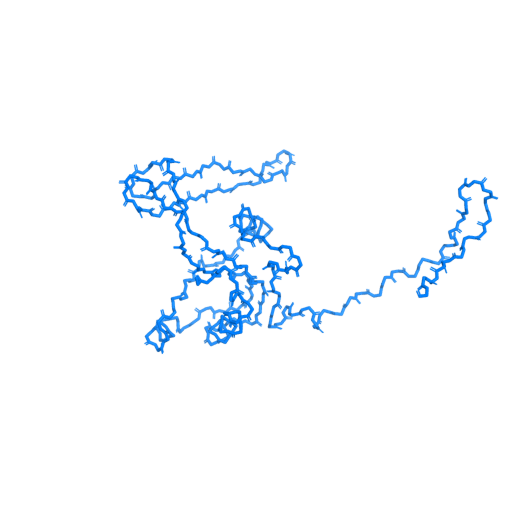.519 -2.754 -23.606 1.00 80.00 153 GLU A O 1
ATOM 1222 N N . LEU A 1 154 ? 35.347 -0.544 -23.928 1.00 86.69 154 LEU A N 1
ATOM 1223 C CA . LEU A 1 154 ? 36.784 -0.304 -24.002 1.00 86.69 154 LEU A CA 1
ATOM 1224 C C . LEU A 1 154 ? 37.265 0.220 -22.653 1.00 86.69 154 LEU A C 1
ATOM 1226 O O . LEU A 1 154 ? 36.610 1.058 -22.033 1.00 86.69 154 LEU A O 1
ATOM 1230 N N . CYS A 1 155 ? 38.432 -0.240 -22.217 1.00 83.19 155 CYS A N 1
ATOM 1231 C CA . CYS A 1 155 ? 39.079 0.272 -21.023 1.00 83.19 155 CYS A CA 1
ATOM 1232 C C . CYS A 1 155 ? 39.333 1.780 -21.195 1.00 83.19 155 CYS A C 1
ATOM 1234 O O . CYS A 1 155 ? 40.042 2.159 -22.130 1.00 83.19 155 CYS A O 1
ATOM 1236 N N . PRO A 1 156 ? 38.837 2.652 -20.299 1.00 85.12 156 PRO A N 1
ATOM 1237 C CA . PRO A 1 156 ? 39.032 4.097 -20.427 1.00 85.12 156 PRO A CA 1
ATOM 1238 C C . PRO A 1 156 ? 40.497 4.525 -20.247 1.00 85.12 156 PRO A C 1
ATOM 1240 O O . PRO A 1 156 ? 40.837 5.665 -20.541 1.00 85.12 156 PRO A O 1
ATOM 1243 N N . VAL A 1 157 ? 41.363 3.626 -19.762 1.00 88.75 157 VAL A N 1
ATOM 1244 C CA . VAL A 1 157 ? 42.792 3.887 -19.535 1.00 88.75 157 VAL A CA 1
ATOM 1245 C C . VAL A 1 157 ? 43.648 3.465 -20.729 1.00 88.75 157 VAL A C 1
ATOM 1247 O O . VAL A 1 157 ? 44.551 4.196 -21.117 1.00 88.75 157 VAL A O 1
ATOM 1250 N N . CYS A 1 158 ? 43.390 2.291 -21.313 1.00 90.31 158 CYS A N 1
ATOM 1251 C CA . CYS A 1 158 ? 44.257 1.721 -22.353 1.00 90.31 158 CYS A CA 1
ATOM 1252 C C . CYS A 1 158 ? 43.554 1.406 -23.681 1.00 90.31 158 CYS A C 1
ATOM 1254 O O . CYS A 1 158 ? 44.211 0.967 -24.619 1.00 90.31 158 CYS A O 1
ATOM 1256 N N . GLY A 1 159 ? 42.234 1.581 -23.773 1.00 87.50 159 GLY A N 1
ATOM 1257 C CA . GLY A 1 159 ? 41.454 1.307 -24.983 1.00 87.50 159 GLY A CA 1
ATOM 1258 C C . GLY A 1 159 ? 41.285 -0.177 -25.328 1.00 87.50 159 GLY A C 1
ATOM 1259 O O . GLY A 1 159 ? 40.696 -0.489 -26.358 1.00 87.50 159 GLY A O 1
ATOM 1260 N N . ALA A 1 160 ? 41.779 -1.101 -24.497 1.00 89.00 160 ALA A N 1
ATOM 1261 C CA . ALA A 1 160 ? 41.613 -2.537 -24.715 1.00 89.00 160 ALA A CA 1
ATOM 1262 C C . ALA A 1 160 ? 40.163 -2.994 -24.477 1.00 89.00 160 ALA A C 1
ATOM 1264 O O . ALA A 1 160 ? 39.446 -2.405 -23.670 1.00 89.00 160 ALA A O 1
ATOM 1265 N N . LEU A 1 161 ? 39.754 -4.081 -25.139 1.00 88.12 161 LEU A N 1
ATOM 1266 C CA . LEU A 1 161 ? 38.455 -4.725 -24.923 1.00 88.12 161 LEU A CA 1
ATOM 1267 C C . LEU A 1 161 ? 38.319 -5.210 -23.475 1.00 88.12 161 LEU A C 1
ATOM 1269 O O . LEU A 1 161 ? 39.117 -6.023 -23.008 1.00 88.12 161 LEU A O 1
ATOM 1273 N N . MET A 1 162 ? 37.285 -4.748 -22.779 1.00 81.38 162 MET A N 1
ATOM 1274 C CA . MET A 1 162 ? 36.920 -5.250 -21.462 1.00 81.38 162 MET A CA 1
ATOM 1275 C C . MET A 1 162 ? 36.069 -6.510 -21.599 1.00 81.38 162 MET A C 1
ATOM 1277 O O . MET A 1 162 ? 35.066 -6.543 -22.313 1.00 81.38 162 MET A O 1
ATOM 1281 N N . LEU A 1 163 ? 36.463 -7.557 -20.880 1.00 74.38 163 LEU A N 1
ATOM 1282 C CA . LEU A 1 163 ? 35.679 -8.778 -20.747 1.00 74.38 163 LEU A CA 1
ATOM 1283 C C . LEU A 1 163 ? 34.859 -8.693 -19.461 1.00 74.38 163 LEU A C 1
ATOM 1285 O O . LEU A 1 163 ? 35.404 -8.426 -18.390 1.00 74.38 163 LEU A O 1
ATOM 1289 N N . LYS A 1 164 ? 33.551 -8.954 -19.552 1.00 68.88 164 LYS A N 1
ATOM 1290 C CA . LYS A 1 164 ? 32.720 -9.155 -18.360 1.00 68.88 164 LYS A CA 1
ATOM 1291 C C . LYS A 1 164 ? 33.211 -10.401 -17.634 1.00 68.88 164 LYS A C 1
ATOM 1293 O O . LYS A 1 164 ? 33.049 -11.511 -18.134 1.00 68.88 164 LYS A O 1
ATOM 1298 N N . THR A 1 165 ? 33.785 -10.223 -16.452 1.00 59.25 165 THR A N 1
ATOM 1299 C CA . THR A 1 165 ? 34.059 -11.336 -15.550 1.00 59.25 165 THR A CA 1
ATOM 1300 C C . THR A 1 165 ? 32.741 -11.773 -14.918 1.00 59.25 165 THR A C 1
ATOM 1302 O O . THR A 1 165 ? 32.075 -11.016 -14.213 1.00 59.25 165 THR A O 1
ATOM 1305 N N . THR A 1 166 ? 32.314 -13.002 -15.190 1.00 50.53 166 THR A N 1
ATOM 1306 C CA . THR A 1 166 ? 31.310 -13.661 -14.353 1.00 50.53 166 THR A CA 1
ATOM 1307 C C . THR A 1 166 ? 31.990 -14.007 -13.039 1.00 50.53 166 THR A C 1
ATOM 1309 O O . THR A 1 166 ? 32.903 -14.830 -13.022 1.00 50.53 166 THR A O 1
ATOM 1312 N N . ILE A 1 167 ? 31.596 -13.338 -11.956 1.00 47.62 167 ILE A N 1
ATOM 1313 C CA . ILE A 1 167 ? 32.005 -13.727 -10.604 1.00 47.62 167 ILE A CA 1
ATOM 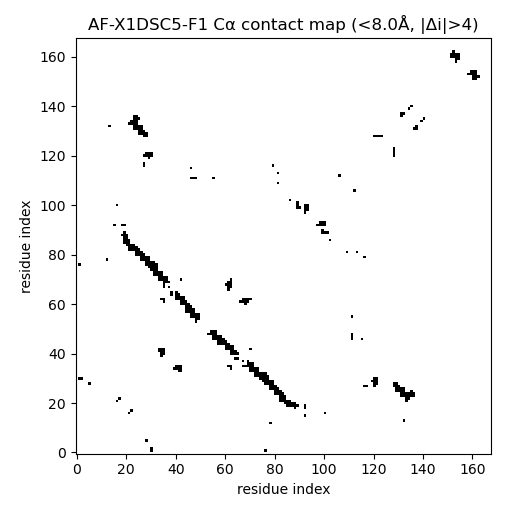1314 C C . ILE A 1 167 ? 31.487 -15.156 -10.383 1.00 47.62 167 ILE A C 1
ATOM 1316 O O . ILE A 1 167 ? 30.299 -15.405 -10.602 1.00 47.62 167 ILE A O 1
ATOM 1320 N N . ALA A 1 168 ? 32.403 -16.072 -10.058 1.00 42.69 168 ALA A N 1
ATOM 1321 C CA . ALA A 1 168 ? 32.123 -17.473 -9.746 1.00 42.69 168 ALA A CA 1
ATOM 1322 C C . ALA A 1 168 ? 31.404 -17.624 -8.399 1.00 42.69 168 ALA A C 1
ATOM 1324 O O . ALA A 1 168 ? 31.685 -16.807 -7.491 1.00 42.69 168 ALA A O 1
#

Foldseek 3Di:
DLPPCCVVVVVVVVVLVVVQWFQWFKKFKFQKAKAAPPPRAHKDWDWDQDPPVRDIDTDAIAGPPPRDRDIDIDGDIDIDGDHDTDGHDQVVSCVVPVDGDDDPDDDPDPVNVVVVSVVRTDDDPPDDRMAIDRCRHPVNDDDDDDPPCPDFDADPVPRHGDDDDDDD

Solvent-accessible surface area (backbone atoms only — not comparable to full-atom values): 10372 Å² total; per-residue (Å²): 134,58,84,80,47,56,80,66,50,47,64,52,51,51,55,52,41,45,72,22,38,42,52,24,27,41,36,38,51,23,42,53,35,60,25,21,68,88,76,66,29,56,53,49,72,47,71,45,67,38,88,84,82,65,42,81,40,75,73,56,56,29,14,78,80,79,61,46,70,54,68,40,81,40,87,47,62,49,71,51,78,54,68,46,66,59,88,42,65,39,68,61,45,22,76,75,67,75,49,81,63,82,85,89,73,85,79,89,51,62,70,58,54,54,51,57,53,58,77,67,39,58,83,53,92,100,52,79,55,68,45,52,31,66,75,52,16,65,93,69,61,75,75,75,77,72,78,75,76,82,64,79,50,52,36,93,86,78,63,45,80,56,76,88,78,78,83,128

Radius of gyration: 21.75 Å; Cα contacts (8 Å, |Δi|>4): 235; chains: 1; bounding box: 65×42×50 Å

Sequence (168 aa):
MFHDDYSAARPIAYKLLTKAGTLGGLLIPHPWRQKCVLCDGDIVGSWRVDAETKKFTQKERYCEDCGSKQFKWIPGPHFHFVGYGWIQHTKSIELATGYVIKNIGLVNNIGGTVWYQLTHAGVRAGRQIITYFGVCALRKYKSPSAPRDTKPELCPVCGALMLKTTIA

Organism: NCBI:txid412755

Mean predicted aligned error: 9.02 Å

Nearest PDB structures (foldseek):
  6ooy-assembly1_C  TM=2.346E-01  e=2.261E+00  Homo sapiens
  7kp9-assembly1_B  TM=2.355E-01  e=3.047E+00  Homo sapiens
  4rsu-assembly2_C  TM=2.596E-01  e=3.047E+00  Homo sapiens
  6op0-assembly1_B  TM=1.735E-01  e=3.870E+00  Homo sapiens
  9b1e-assembly1_B  TM=1.244E-01  e=9.480E+00  Saccharomyces cerevisiae W303

Secondary structure (DSSP, 8-state):
--SSTHHHHHHHHHHHHHHTTEEEEEEEEEEEEEEETTT-PBEEEEEEE-TTT--EEEEEEEETTT----EEEEEEEEEEEEEEE----HHHHHHHHS---------S-HHHHHHHHHTTPPP-TT--S-EEEETT-GGG--PPPPPP--SPPBPTTT-PBPP-----